Protein AF-A0AA42C8T0-F1 (afdb_monomer_lite)

InterPro domains:
  IPR036881 Glycoside hydrolase family 3 C-terminal domain superfamily [G3DSA:3.40.50.1700] (2-50)
  IPR036881 Glycoside hydrolase family 3 C-terminal domain superfamily [SSF52279] (2-52)
  IPR037524 PA14/GLEYA domain [PS51820] (70-134)

Foldseek 3Di:
DPDAADEQEAQQQADQPVVQDPPGDDDPDGQGNVNVVVVPDPPVRYHYDHCDHPPGNHDDDDLQQQKADPRHGGKWKWKDQAAPPDDDTPDIDGDNDDPDDDLPPVDAPDPPHHSDRMDMDIDIDGHDPDDDDD

Secondary structure (DSSP, 8-state):
--PPPEEEESTTTT-SGGGG-SS----S----HHHHHHTTS-GGGEEEE--S-SSSSS-PPPGGGGEEETTEESEEEEEESSTT--SS-SEEEEE-S-----STTS--SSTT--SSS-EEEEE-EE--SS----

Organism: NCBI:txid2986998

Sequence (134 aa):
KKLNKIAVIGPNANDEVMLWGNYNGTPIETISILEGIKTKLPEKKIFYDKGCDLVEDKVTESYFSQLTFEGKPGFKATYWNNPDREGQPVVSQQISSAIKKTTAGQHEFASGVKLEGFSALFETEFVPEKTEEL

pLDDT: mean 90.86, std 7.27, range [57.59, 98.5]

Structure (mmCIF, N/CA/C/O backbone):
data_AF-A0AA42C8T0-F1
#
_entry.id   AF-A0AA42C8T0-F1
#
loop_
_atom_site.group_PDB
_atom_site.id
_atom_site.type_symbol
_atom_site.label_atom_id
_atom_site.label_alt_id
_atom_site.label_comp_id
_atom_site.label_asym_id
_atom_site.label_entity_id
_atom_site.label_seq_id
_atom_site.pdbx_PDB_ins_code
_atom_site.Cartn_x
_atom_site.Cartn_y
_atom_site.Cartn_z
_atom_site.occupancy
_atom_site.B_iso_or_equiv
_atom_site.auth_seq_id
_atom_site.auth_comp_id
_atom_site.auth_asym_id
_atom_site.auth_atom_id
_atom_site.pdbx_PDB_model_num
ATOM 1 N N . LYS A 1 1 ? -15.589 9.903 38.371 1.00 57.59 1 LYS A N 1
ATOM 2 C CA . LYS A 1 1 ? -16.644 9.722 37.335 1.00 57.59 1 LYS A CA 1
ATOM 3 C C . LYS A 1 1 ? -16.486 8.340 36.703 1.00 57.59 1 LYS A C 1
ATOM 5 O O . LYS A 1 1 ? -15.372 7.996 36.330 1.00 57.59 1 LYS A O 1
ATOM 10 N N . LYS A 1 2 ? -17.554 7.535 36.608 1.00 65.00 2 LYS A N 1
ATOM 11 C CA . LYS A 1 2 ? -17.527 6.244 35.899 1.00 65.00 2 LYS A CA 1
ATOM 12 C C . LYS A 1 2 ? -17.451 6.556 34.402 1.00 65.00 2 LYS A C 1
ATOM 14 O O . LYS A 1 2 ? -18.350 7.198 33.877 1.00 65.00 2 LYS A O 1
ATOM 19 N N . LEU A 1 3 ? -16.342 6.213 33.751 1.00 66.75 3 LEU A N 1
ATOM 20 C CA . LEU A 1 3 ? -16.195 6.480 32.320 1.00 66.75 3 LEU A CA 1
ATOM 21 C C . LEU A 1 3 ? -17.123 5.548 31.532 1.00 66.75 3 LEU A C 1
ATOM 23 O O . LEU A 1 3 ? -16.985 4.326 31.664 1.00 66.75 3 LEU A O 1
ATOM 27 N N . ASN A 1 4 ? -18.039 6.103 30.745 1.00 82.88 4 ASN A N 1
ATOM 28 C CA . ASN A 1 4 ? -18.878 5.327 29.834 1.00 82.88 4 ASN A CA 1
ATOM 29 C C . ASN A 1 4 ? -18.031 4.812 28.659 1.00 82.88 4 ASN A C 1
ATOM 31 O O . ASN A 1 4 ? -16.962 5.359 28.382 1.00 82.88 4 ASN A O 1
ATOM 35 N N . LYS A 1 5 ? -18.471 3.723 28.018 1.00 93.12 5 LYS A N 1
ATOM 36 C CA . LYS A 1 5 ? -17.868 3.286 26.753 1.00 93.12 5 LYS A CA 1
ATOM 37 C C . LYS A 1 5 ? -18.139 4.347 25.685 1.00 93.12 5 LYS A C 1
ATOM 39 O O . LYS A 1 5 ? -19.194 4.980 25.726 1.00 93.12 5 LYS A O 1
ATOM 44 N N . ILE A 1 6 ? -17.204 4.522 24.761 1.00 95.06 6 ILE A N 1
ATOM 45 C CA . ILE A 1 6 ? -17.347 5.423 23.617 1.00 95.06 6 ILE A CA 1
ATOM 46 C C . ILE A 1 6 ? -17.248 4.631 22.317 1.00 95.06 6 ILE A C 1
ATOM 48 O O . ILE A 1 6 ? -16.562 3.610 22.264 1.00 95.06 6 ILE A O 1
ATOM 52 N N . ALA A 1 7 ? -17.928 5.120 21.288 1.00 96.19 7 ALA A N 1
ATOM 53 C CA . ALA A 1 7 ? -17.753 4.667 19.919 1.00 96.19 7 ALA A CA 1
ATOM 54 C C . ALA A 1 7 ? -16.959 5.728 19.149 1.00 96.19 7 ALA A C 1
ATOM 56 O O . ALA A 1 7 ? -17.244 6.920 19.270 1.00 96.19 7 ALA A O 1
ATOM 57 N N . VAL A 1 8 ? -15.967 5.291 18.383 1.00 97.00 8 VAL A N 1
ATOM 58 C CA . VAL A 1 8 ? -15.186 6.111 17.458 1.00 97.00 8 VAL A CA 1
ATOM 59 C C . VAL A 1 8 ? -15.517 5.594 16.064 1.00 97.00 8 VAL A C 1
ATOM 61 O O . VAL A 1 8 ? -15.179 4.459 15.749 1.00 97.00 8 VAL A O 1
ATOM 64 N N . ILE A 1 9 ? -16.245 6.381 15.270 1.00 95.38 9 ILE A N 1
ATOM 65 C CA . ILE A 1 9 ? -16.799 5.926 13.989 1.00 95.38 9 ILE A CA 1
ATOM 66 C C . ILE A 1 9 ? -16.391 6.880 12.869 1.00 95.38 9 ILE A C 1
ATOM 68 O O . ILE A 1 9 ? -16.490 8.097 13.037 1.00 95.38 9 ILE A O 1
ATOM 72 N N . GLY A 1 10 ? -15.979 6.324 11.730 1.00 93.25 10 GLY A N 1
ATOM 73 C CA . GLY A 1 10 ? -15.826 7.049 10.467 1.00 93.25 10 GLY A CA 1
ATOM 74 C C . GLY A 1 10 ? -14.509 6.768 9.731 1.00 93.25 10 GLY A C 1
ATOM 75 O O . GLY A 1 10 ? -13.523 6.376 10.361 1.00 93.25 10 GLY A O 1
ATOM 76 N N . PRO A 1 11 ? -14.451 7.041 8.412 1.00 92.56 11 PRO A N 1
ATOM 77 C CA . PRO A 1 11 ? -13.305 6.718 7.553 1.00 92.56 11 PRO A CA 1
ATOM 78 C C . PRO A 1 11 ? -11.985 7.337 8.020 1.00 92.56 11 PRO A C 1
ATOM 80 O O . PRO A 1 11 ? -10.934 6.721 7.888 1.00 92.56 11 PRO A O 1
ATOM 83 N N . ASN A 1 12 ? -12.050 8.525 8.625 1.00 94.38 12 ASN A N 1
ATOM 84 C CA . ASN A 1 12 ? -10.883 9.280 9.085 1.00 94.38 12 ASN A CA 1
ATOM 85 C C . ASN A 1 12 ? -10.422 8.925 10.505 1.00 94.38 12 ASN A C 1
ATOM 87 O O . ASN A 1 12 ? -9.390 9.418 10.959 1.00 94.38 12 ASN A O 1
ATOM 91 N N . ALA A 1 13 ? -11.189 8.125 11.250 1.00 95.69 13 ALA A N 1
ATOM 92 C CA . ALA A 1 13 ? -10.890 7.874 12.656 1.00 95.69 13 ALA A CA 1
ATOM 93 C C . ALA A 1 13 ? -9.576 7.101 12.847 1.00 95.69 13 ALA A C 1
ATOM 95 O O . ALA A 1 13 ? -8.892 7.319 13.845 1.00 95.69 13 ALA A O 1
ATOM 96 N N . ASN A 1 14 ? -9.196 6.252 11.890 1.00 94.31 14 ASN A N 1
ATOM 97 C CA . ASN A 1 14 ? -7.919 5.542 11.891 1.00 94.31 14 ASN A CA 1
ATOM 98 C C . ASN A 1 14 ? -7.137 5.738 10.578 1.00 94.31 14 ASN A C 1
ATOM 100 O O . ASN A 1 14 ? -6.520 4.801 10.079 1.00 94.31 14 ASN A O 1
ATOM 104 N N . ASP A 1 15 ? -7.201 6.943 10.001 1.00 91.38 15 ASP A N 1
ATOM 105 C CA . ASP A 1 15 ? -6.461 7.309 8.789 1.00 91.38 15 ASP A CA 1
ATOM 106 C C . ASP A 1 15 ? -5.265 8.204 9.142 1.00 91.38 15 ASP A C 1
ATOM 108 O O . ASP A 1 15 ? -5.423 9.364 9.525 1.00 91.38 15 ASP A O 1
ATOM 112 N N . GLU A 1 16 ? -4.058 7.653 9.033 1.00 90.12 16 GLU A N 1
ATOM 113 C CA . GLU A 1 16 ? -2.811 8.397 9.228 1.00 90.12 16 GLU A CA 1
ATOM 114 C C . GLU A 1 16 ? -2.511 9.348 8.067 1.00 90.12 16 GLU A C 1
ATOM 116 O O . GLU A 1 16 ? -2.041 10.461 8.290 1.00 90.12 16 GLU A O 1
ATOM 121 N N . VAL A 1 17 ? -2.815 8.940 6.832 1.00 87.12 17 VAL A N 1
ATOM 122 C CA . VAL A 1 17 ? -2.486 9.707 5.622 1.00 87.12 17 VAL A CA 1
ATOM 123 C C . VAL A 1 17 ? -3.283 11.005 5.581 1.00 87.12 17 VAL A C 1
ATOM 125 O O . VAL A 1 17 ? -2.749 12.039 5.179 1.00 87.12 17 VAL A O 1
ATOM 128 N N . MET A 1 18 ? -4.528 10.981 6.065 1.00 89.31 18 MET A N 1
ATOM 129 C CA . MET A 1 18 ? -5.359 12.179 6.220 1.00 89.31 18 MET A CA 1
ATOM 130 C C . MET A 1 18 ? -4.644 13.289 7.015 1.00 89.31 18 MET A C 1
ATOM 132 O O . MET A 1 18 ? -4.823 14.470 6.718 1.00 89.31 18 MET A O 1
ATOM 136 N N . LEU A 1 19 ? -3.783 12.930 7.974 1.00 88.19 19 LEU A N 1
ATOM 137 C CA . LEU A 1 19 ? -3.081 13.884 8.839 1.00 88.19 19 LEU A CA 1
ATOM 138 C C . LEU A 1 19 ? -1.878 14.559 8.172 1.00 88.19 19 LEU A C 1
ATOM 140 O O . LEU A 1 19 ? -1.373 15.551 8.697 1.00 88.19 19 LEU A O 1
ATOM 144 N N . TRP A 1 20 ? -1.385 14.032 7.052 1.00 90.31 20 TRP A N 1
ATOM 145 C CA . TRP A 1 20 ? -0.124 14.488 6.464 1.00 90.31 20 TRP A CA 1
ATOM 146 C C . TRP A 1 20 ? -0.287 15.732 5.585 1.00 90.31 20 TRP A C 1
ATOM 148 O O . TRP A 1 20 ? 0.684 16.452 5.359 1.00 90.31 20 TRP A O 1
ATOM 158 N N . GLY A 1 21 ? -1.512 16.030 5.143 1.00 81.44 21 GLY A N 1
ATOM 159 C CA . GLY A 1 21 ? -1.779 17.122 4.210 1.00 81.44 21 GLY A CA 1
ATOM 160 C C . GLY A 1 21 ? -1.196 16.861 2.815 1.00 81.44 21 GLY A C 1
ATOM 161 O O . GLY A 1 21 ? -0.773 15.754 2.496 1.00 81.44 21 GLY A O 1
ATOM 162 N N . ASN A 1 22 ? -1.201 17.881 1.954 1.00 79.50 22 ASN A N 1
ATOM 163 C CA . ASN A 1 22 ? -0.613 17.777 0.614 1.00 79.50 22 ASN A CA 1
ATOM 164 C C . ASN A 1 22 ? 0.895 18.100 0.641 1.00 79.50 22 ASN A C 1
ATOM 166 O O . ASN A 1 22 ? 1.330 18.918 1.449 1.00 79.50 22 ASN A O 1
ATOM 170 N N . TYR A 1 23 ? 1.670 17.514 -0.280 1.00 72.94 23 TYR A N 1
ATOM 171 C CA . TYR A 1 23 ? 3.132 17.664 -0.393 1.00 72.94 23 TYR A CA 1
ATOM 172 C C . TYR A 1 23 ? 3.898 17.342 0.901 1.00 72.94 23 TYR A C 1
ATOM 174 O O . TYR A 1 23 ? 4.775 18.090 1.334 1.00 72.94 23 TYR A O 1
ATOM 182 N N . ASN A 1 24 ? 3.574 16.213 1.526 1.00 81.12 24 ASN A N 1
ATOM 183 C CA . ASN A 1 24 ? 4.215 15.770 2.757 1.00 81.12 24 ASN A CA 1
ATOM 184 C C . ASN A 1 24 ? 5.452 14.890 2.504 1.00 81.12 24 ASN A C 1
ATOM 186 O O . ASN A 1 24 ? 5.507 14.107 1.556 1.00 81.12 24 ASN A O 1
ATOM 190 N N . GLY A 1 25 ? 6.439 14.984 3.400 1.00 78.44 25 GLY A N 1
ATOM 191 C CA . GLY A 1 25 ? 7.495 13.974 3.519 1.00 78.44 25 GLY A CA 1
ATOM 192 C C . GLY A 1 25 ? 6.984 12.698 4.201 1.00 78.44 25 GLY A C 1
ATOM 193 O O . GLY A 1 25 ? 5.805 12.594 4.533 1.00 78.44 25 GLY A O 1
ATOM 194 N N . THR A 1 26 ? 7.870 11.730 4.451 1.00 83.00 26 THR A N 1
ATOM 195 C CA . THR A 1 26 ? 7.543 10.552 5.279 1.00 83.00 26 THR A CA 1
ATOM 196 C C . THR A 1 26 ? 7.737 10.906 6.757 1.00 83.00 26 THR A C 1
ATOM 198 O 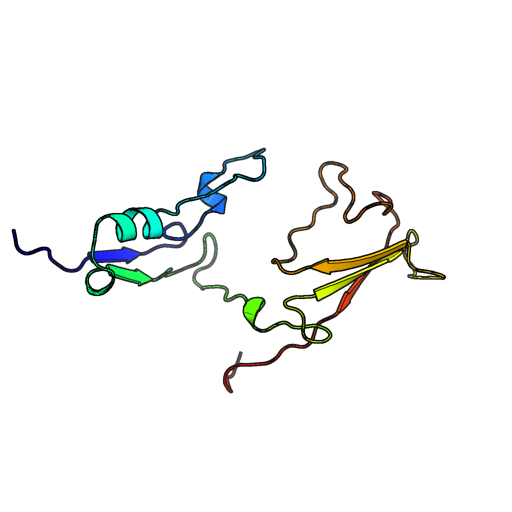O . THR A 1 26 ? 8.877 11.176 7.147 1.00 83.00 26 THR A O 1
ATOM 201 N N . PRO A 1 27 ? 6.676 10.955 7.585 1.00 85.81 27 PRO A N 1
ATOM 202 C CA . PRO A 1 27 ? 6.822 11.233 9.012 1.00 85.81 27 PRO A CA 1
ATOM 203 C C . PRO A 1 27 ? 7.579 10.107 9.723 1.00 85.81 27 PRO A C 1
ATOM 205 O O . PRO A 1 27 ? 7.506 8.952 9.312 1.00 85.81 27 PRO A O 1
ATOM 208 N N . ILE A 1 28 ? 8.273 10.437 10.817 1.00 90.25 28 ILE A N 1
ATOM 209 C CA . ILE A 1 28 ? 8.917 9.429 11.682 1.00 90.25 28 ILE A CA 1
ATOM 210 C C . ILE A 1 28 ? 7.855 8.591 12.410 1.00 90.25 28 ILE A C 1
ATOM 212 O O . ILE A 1 28 ? 8.028 7.391 12.590 1.00 90.25 28 ILE A O 1
ATOM 216 N N . GLU A 1 29 ? 6.756 9.227 12.811 1.00 91.44 29 GLU A N 1
ATOM 217 C CA . GLU A 1 29 ? 5.622 8.603 13.484 1.00 91.44 29 GLU A CA 1
ATOM 218 C C . GLU A 1 29 ? 4.357 9.404 13.161 1.00 91.44 29 GLU A C 1
ATOM 220 O O . GLU A 1 29 ? 4.410 10.631 13.029 1.00 91.44 29 GLU A O 1
ATOM 225 N N . THR A 1 30 ? 3.221 8.718 13.029 1.00 93.62 30 THR A N 1
ATOM 226 C CA . THR A 1 30 ? 1.900 9.343 12.908 1.00 93.62 30 THR A CA 1
ATOM 227 C C . THR A 1 30 ? 0.952 8.702 13.906 1.00 93.62 30 THR A C 1
ATOM 229 O O . THR A 1 30 ? 0.867 7.485 13.985 1.00 93.62 30 THR A O 1
ATOM 232 N N . ILE A 1 31 ? 0.227 9.524 14.664 1.00 94.88 31 ILE A N 1
ATOM 233 C CA . ILE A 1 31 ? -0.775 9.060 15.626 1.00 94.88 31 ILE A CA 1
ATOM 234 C C . ILE A 1 31 ? -2.152 9.406 15.063 1.00 94.88 31 ILE A C 1
ATOM 236 O O . ILE A 1 31 ? -2.513 10.583 14.998 1.00 94.88 31 ILE A O 1
ATOM 240 N N . SER A 1 32 ? -2.918 8.390 14.660 1.00 96.19 32 SER A N 1
ATOM 241 C CA . SER A 1 32 ? -4.299 8.569 14.200 1.00 96.19 32 SER A CA 1
ATOM 242 C C . SER A 1 32 ? -5.213 9.083 15.325 1.00 96.19 32 SER A C 1
ATOM 244 O O . SER A 1 32 ? -4.862 9.051 16.509 1.00 96.19 32 SER A O 1
ATOM 246 N N . ILE A 1 33 ? -6.424 9.539 14.982 1.00 96.38 33 ILE A N 1
ATOM 247 C CA . ILE A 1 33 ? -7.411 9.981 15.983 1.00 96.38 33 ILE A CA 1
ATOM 248 C C . ILE A 1 33 ? -7.720 8.842 16.972 1.00 96.38 33 ILE A C 1
ATOM 250 O O . ILE A 1 33 ? -7.728 9.058 18.187 1.00 96.38 33 ILE A O 1
ATOM 254 N N . LEU A 1 34 ? -7.940 7.625 1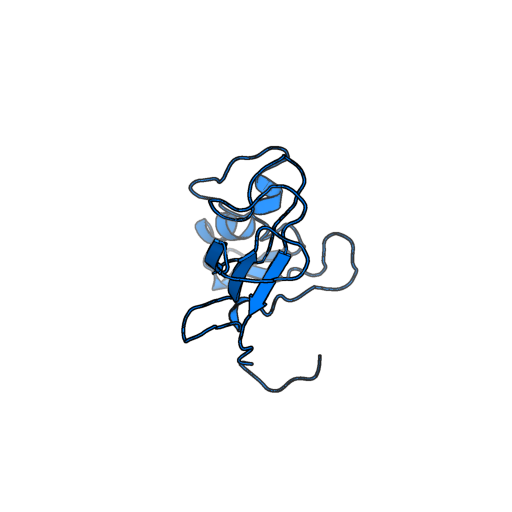6.466 1.00 97.12 34 LEU A N 1
ATOM 255 C CA . LEU A 1 34 ? -8.199 6.429 17.263 1.00 97.12 34 LEU A CA 1
ATOM 256 C C . LEU A 1 34 ? -7.016 6.092 18.174 1.00 97.12 34 LEU A C 1
ATOM 258 O O . LEU A 1 34 ? -7.228 5.865 19.367 1.00 97.12 34 LEU A O 1
ATOM 262 N N . GLU A 1 35 ? -5.788 6.092 17.649 1.00 96.62 35 GLU A N 1
ATOM 263 C CA . GLU A 1 35 ? -4.592 5.807 18.450 1.00 96.62 35 GLU A CA 1
ATOM 264 C C . GLU A 1 35 ? -4.396 6.855 19.550 1.00 96.62 35 GLU A C 1
ATOM 266 O O . GLU A 1 35 ? -4.205 6.512 20.719 1.00 96.62 35 GLU A O 1
ATOM 271 N N . GLY A 1 36 ? -4.593 8.137 19.230 1.00 96.38 36 GLY A N 1
ATOM 272 C CA . GLY A 1 36 ? -4.587 9.220 20.211 1.00 96.38 36 GLY A CA 1
ATOM 273 C C . GLY A 1 36 ? -5.589 8.989 21.350 1.00 96.38 36 GLY A C 1
ATOM 274 O O . GLY A 1 36 ? -5.246 9.157 22.524 1.00 96.38 36 GLY A O 1
ATOM 275 N N . ILE A 1 37 ? -6.807 8.536 21.034 1.00 96.25 37 ILE A N 1
ATOM 276 C CA . ILE A 1 37 ? -7.841 8.191 22.026 1.00 96.25 37 ILE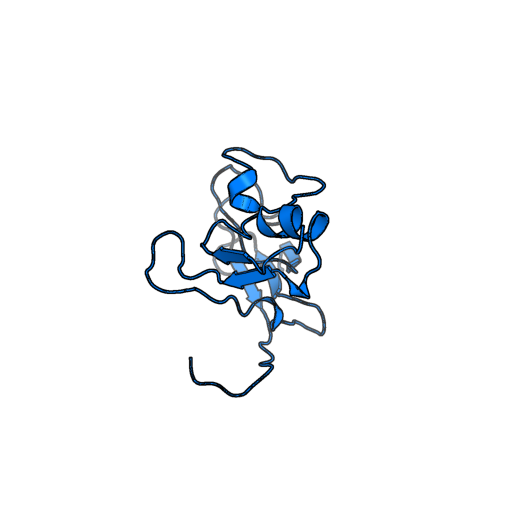 A CA 1
ATOM 277 C C . ILE A 1 37 ? -7.429 6.975 22.870 1.00 96.25 37 ILE A C 1
ATOM 279 O O . ILE A 1 37 ? -7.598 7.002 24.096 1.00 96.25 37 ILE A O 1
ATOM 283 N N . LYS A 1 38 ? -6.853 5.934 22.254 1.00 95.69 38 LYS A N 1
ATOM 284 C CA . LYS A 1 38 ? -6.343 4.743 22.957 1.00 95.69 38 LYS A CA 1
ATOM 285 C C . LYS A 1 38 ? -5.254 5.090 23.975 1.00 95.69 38 LYS A C 1
ATOM 287 O O . LYS A 1 38 ? -5.198 4.460 25.027 1.00 95.69 38 LYS A O 1
ATOM 292 N N . THR A 1 39 ? -4.471 6.155 23.761 1.00 95.88 39 THR A N 1
ATOM 293 C CA . THR A 1 39 ? -3.501 6.621 24.777 1.00 95.88 39 THR A CA 1
ATOM 294 C C . THR A 1 39 ? -4.149 7.152 26.062 1.00 95.88 39 THR A C 1
ATOM 296 O O . THR A 1 39 ? -3.486 7.265 27.095 1.00 95.88 39 THR A O 1
ATOM 299 N N . LYS A 1 40 ? -5.435 7.525 26.022 1.00 94.44 40 LYS A N 1
ATOM 300 C CA . LYS A 1 40 ? -6.148 8.140 27.154 1.00 94.44 40 LYS A CA 1
ATOM 301 C C . LYS A 1 40 ? -7.126 7.193 27.829 1.00 94.44 40 LYS A C 1
ATOM 303 O O . LYS A 1 40 ? -7.413 7.378 29.013 1.00 94.44 40 LYS A O 1
ATOM 308 N N . LEU A 1 41 ? -7.657 6.211 27.100 1.00 93.25 41 LEU A N 1
ATOM 309 C CA . LEU A 1 41 ? -8.718 5.329 27.576 1.00 93.25 41 LEU A CA 1
ATOM 310 C C . LEU A 1 41 ? -8.322 3.853 27.454 1.00 93.25 41 LEU A C 1
ATOM 312 O O . LEU A 1 41 ? -7.714 3.466 26.464 1.00 93.25 41 LEU A O 1
ATOM 316 N N . PRO A 1 42 ? -8.738 2.989 28.400 1.00 93.12 42 PRO A N 1
ATOM 317 C CA . PRO A 1 42 ? -8.565 1.550 28.243 1.00 93.12 42 PRO A CA 1
ATOM 318 C C . PRO A 1 42 ? -9.279 1.045 26.986 1.00 93.12 42 PRO A C 1
ATOM 320 O O . PRO A 1 42 ? -10.462 1.338 26.809 1.00 93.12 42 PRO A O 1
ATOM 323 N N . GLU A 1 43 ? -8.607 0.209 26.194 1.00 93.00 43 GLU A N 1
ATOM 324 C CA . GLU A 1 43 ? -9.116 -0.333 24.924 1.00 93.00 43 GLU A CA 1
ATOM 325 C C . GLU A 1 43 ? -10.512 -0.960 25.052 1.00 93.00 43 GLU A C 1
ATOM 327 O O . GLU A 1 43 ? -11.406 -0.666 24.269 1.00 93.00 43 GLU A O 1
ATOM 332 N N . LYS A 1 44 ? -10.782 -1.684 26.148 1.00 93.38 44 LYS A N 1
ATOM 333 C CA . LYS A 1 44 ? -12.107 -2.264 26.463 1.00 93.38 44 LYS A CA 1
ATOM 334 C C . LYS A 1 44 ? -13.271 -1.260 26.572 1.00 93.38 44 LYS A C 1
ATOM 336 O O . LYS A 1 44 ? -14.424 -1.665 26.763 1.00 93.38 44 LYS A O 1
ATOM 341 N N . LYS A 1 45 ? -12.985 0.045 26.581 1.00 94.50 45 LYS A N 1
ATOM 342 C CA . LYS A 1 45 ? -13.976 1.130 26.602 1.00 94.50 45 LYS A CA 1
ATOM 343 C C . LYS A 1 45 ? -14.148 1.828 25.259 1.00 94.50 45 LYS A C 1
ATOM 345 O O . LYS A 1 45 ? -14.985 2.725 25.183 1.00 94.50 45 LYS A O 1
ATOM 350 N N . ILE A 1 46 ? -13.395 1.423 24.247 1.00 96.50 46 ILE A N 1
ATOM 351 C CA . ILE A 1 46 ? -13.439 1.982 22.907 1.00 96.50 46 ILE A CA 1
ATOM 352 C C . ILE A 1 46 ? -14.057 0.922 22.000 1.00 96.50 46 ILE A C 1
ATOM 354 O O . ILE A 1 46 ? -13.599 -0.215 21.950 1.00 96.50 46 ILE A O 1
ATOM 358 N N . PHE A 1 47 ? -15.125 1.293 21.312 1.00 96.25 47 PHE A N 1
ATOM 359 C CA . PHE A 1 47 ? -15.605 0.584 20.136 1.00 96.25 47 PHE A CA 1
ATOM 360 C C . PHE A 1 47 ? -15.179 1.393 18.912 1.00 96.25 47 PHE A C 1
ATOM 362 O O . PHE A 1 47 ? -15.323 2.616 18.923 1.00 96.25 47 PHE A O 1
ATOM 369 N N . TYR A 1 48 ? -14.642 0.734 17.893 1.00 96.25 48 TYR A N 1
ATOM 370 C CA . TYR A 1 48 ? -14.248 1.372 16.644 1.00 96.25 48 TYR A CA 1
ATOM 371 C C . TYR A 1 48 ? -14.936 0.683 15.474 1.00 96.25 48 TYR A C 1
ATOM 373 O O . TYR A 1 48 ? -14.993 -0.544 15.437 1.00 96.25 48 TYR A O 1
ATOM 381 N N . ASP A 1 49 ? -15.419 1.487 14.533 1.00 94.00 49 ASP A N 1
ATOM 382 C CA . ASP A 1 49 ? -15.925 1.027 13.245 1.00 94.00 49 ASP A CA 1
ATOM 383 C C . ASP A 1 49 ? -15.613 2.085 12.178 1.00 94.00 49 ASP A C 1
ATOM 385 O O . ASP A 1 49 ? -15.803 3.282 12.403 1.00 94.00 49 ASP A O 1
ATOM 389 N N . LYS A 1 50 ? -15.123 1.669 11.009 1.00 92.00 50 LYS A N 1
ATOM 390 C CA . LYS A 1 50 ? -14.862 2.597 9.904 1.00 92.00 50 LYS A CA 1
ATOM 391 C C . LYS A 1 50 ? -16.172 3.115 9.293 1.00 92.00 50 LYS A C 1
ATOM 393 O O . LYS A 1 50 ? -16.241 4.280 8.906 1.00 92.00 50 LYS A O 1
ATOM 398 N N . GLY A 1 51 ? -17.214 2.283 9.252 1.00 91.06 51 GLY A N 1
ATOM 399 C CA . GLY A 1 51 ? -18.533 2.599 8.699 1.00 91.06 51 GLY A CA 1
ATOM 400 C C . GLY A 1 51 ? -18.583 2.652 7.168 1.00 91.06 51 GLY A C 1
ATOM 401 O O . GLY A 1 51 ? -19.348 1.910 6.564 1.00 91.06 51 GLY A O 1
ATOM 402 N N . CYS A 1 52 ? -17.783 3.513 6.537 1.00 89.00 52 CYS A N 1
ATOM 403 C CA . CYS A 1 52 ? -17.734 3.693 5.082 1.00 89.00 52 CYS A CA 1
ATOM 404 C C . CYS A 1 52 ? -16.328 4.099 4.613 1.00 89.00 52 CYS A C 1
ATOM 406 O O . CYS A 1 52 ? -15.467 4.446 5.426 1.00 89.00 52 CYS A O 1
ATOM 408 N N . ASP A 1 53 ? -16.088 4.077 3.304 1.00 89.00 53 ASP A N 1
ATOM 409 C CA . ASP A 1 53 ? -14.953 4.771 2.697 1.00 89.00 53 ASP A CA 1
ATOM 410 C C . ASP A 1 53 ? -15.233 6.275 2.535 1.00 89.00 53 ASP A C 1
ATOM 412 O O . ASP A 1 53 ? -16.308 6.780 2.853 1.00 89.00 53 ASP A O 1
ATOM 416 N N . LEU A 1 54 ? -14.228 7.028 2.081 1.00 87.06 54 LEU A N 1
ATOM 417 C CA . LEU A 1 54 ? -14.330 8.483 1.913 1.00 87.06 54 LEU A CA 1
ATOM 418 C C . LEU A 1 54 ? -15.359 8.905 0.857 1.00 87.06 54 LEU A C 1
ATOM 420 O O . LEU A 1 54 ? -15.945 9.979 0.977 1.00 87.06 54 LEU A O 1
ATOM 424 N N . VAL A 1 55 ? -15.530 8.092 -0.187 1.00 86.56 55 VAL A N 1
ATOM 425 C CA . VAL A 1 55 ? -16.372 8.413 -1.352 1.00 86.56 55 VAL A CA 1
ATOM 426 C C . VAL A 1 55 ? -17.372 7.313 -1.706 1.00 86.56 55 VAL A C 1
ATOM 428 O O . VAL A 1 55 ? -18.272 7.567 -2.497 1.00 86.56 55 VAL A O 1
ATOM 431 N N . GLU A 1 56 ? -17.247 6.131 -1.102 1.00 81.94 56 GLU A N 1
ATOM 432 C CA . GLU A 1 56 ? -18.129 4.987 -1.337 1.00 81.94 56 GLU A CA 1
ATOM 433 C C . GLU A 1 56 ? -18.954 4.688 -0.082 1.00 81.94 56 GLU A C 1
ATOM 435 O O . GLU A 1 56 ? -18.488 4.861 1.047 1.00 81.94 56 GLU A O 1
ATOM 440 N N . ASP A 1 57 ? -20.168 4.174 -0.272 1.00 78.56 57 ASP A N 1
ATOM 441 C CA . ASP A 1 57 ? -21.038 3.686 0.808 1.00 78.56 57 ASP A CA 1
ATOM 442 C C . ASP A 1 57 ? -20.654 2.278 1.306 1.00 78.56 57 ASP A C 1
ATOM 444 O O . ASP A 1 57 ? -21.341 1.691 2.142 1.00 78.56 57 ASP A O 1
ATOM 448 N N . LYS A 1 58 ? -19.527 1.753 0.815 1.00 78.12 58 LYS A N 1
ATOM 449 C CA . LYS A 1 58 ? -18.925 0.472 1.191 1.00 78.12 58 LYS A CA 1
ATOM 450 C C . LYS A 1 58 ? -17.556 0.689 1.821 1.00 78.12 58 LYS A C 1
ATOM 452 O O . LYS A 1 58 ? -16.972 1.765 1.724 1.00 78.12 58 LYS A O 1
ATOM 457 N N . VAL A 1 59 ? -17.048 -0.351 2.473 1.00 80.94 59 VAL A N 1
ATOM 458 C CA . VAL A 1 59 ? -15.691 -0.383 3.019 1.00 80.94 59 VAL A CA 1
ATOM 459 C C . VAL A 1 59 ? -14.834 -1.280 2.136 1.00 80.94 59 VAL A C 1
ATOM 461 O O . VAL A 1 59 ? -15.120 -2.465 1.989 1.00 80.94 59 VAL A O 1
ATOM 464 N N . THR A 1 60 ? -13.772 -0.719 1.567 1.00 83.44 60 THR A N 1
ATOM 465 C CA . THR A 1 60 ? -12.733 -1.480 0.875 1.00 83.44 60 THR A CA 1
ATOM 466 C C . THR A 1 60 ? -11.814 -2.116 1.908 1.00 83.44 60 THR A C 1
ATOM 468 O O . THR A 1 60 ? -11.144 -1.416 2.676 1.00 83.44 60 THR A O 1
ATOM 471 N N . GLU A 1 61 ? -11.746 -3.443 1.903 1.00 83.56 61 GLU A N 1
ATOM 472 C CA . GLU A 1 61 ? -10.778 -4.196 2.694 1.00 83.56 61 GLU A CA 1
ATOM 473 C C . GLU A 1 61 ? -9.562 -4.556 1.842 1.00 83.56 61 GLU A C 1
ATOM 475 O O . GLU A 1 61 ? -9.669 -5.044 0.718 1.00 83.56 61 GLU A O 1
ATOM 480 N N . SER A 1 62 ? -8.374 -4.280 2.375 1.00 86.81 62 SER A N 1
ATOM 481 C CA . SER A 1 62 ? -7.125 -4.645 1.719 1.00 86.81 62 SER A CA 1
ATOM 482 C C . SER A 1 62 ? -6.660 -5.998 2.227 1.00 86.81 62 SER A C 1
ATOM 484 O O . SER A 1 62 ? -6.318 -6.136 3.400 1.00 86.81 62 SER A O 1
ATOM 486 N N . TYR A 1 63 ? -6.530 -6.964 1.323 1.00 90.31 63 TYR A N 1
ATOM 487 C CA . TYR A 1 63 ? -5.912 -8.254 1.623 1.00 90.31 63 TYR A CA 1
ATOM 488 C C . TYR A 1 63 ? -4.384 -8.233 1.586 1.00 90.31 63 TYR A C 1
ATOM 490 O O . TYR A 1 63 ? -3.754 -9.283 1.621 1.00 90.31 63 TYR A O 1
ATOM 498 N N . PHE A 1 64 ? -3.758 -7.052 1.551 1.00 92.19 64 PHE A N 1
ATOM 499 C CA . PHE A 1 64 ? -2.304 -6.933 1.456 1.00 92.19 64 PHE A CA 1
ATOM 500 C C . PHE A 1 64 ? -1.554 -7.689 2.566 1.00 92.19 64 PHE A C 1
ATOM 502 O O . PHE A 1 64 ? -0.492 -8.248 2.315 1.00 92.19 64 PHE A O 1
ATOM 509 N N . SER A 1 65 ? -2.098 -7.738 3.786 1.00 90.75 65 SER A N 1
ATOM 510 C CA . SER A 1 65 ? -1.488 -8.474 4.904 1.00 90.75 65 SER A CA 1
ATOM 511 C C . SER A 1 65 ? -1.431 -9.990 4.688 1.00 90.75 65 SER A C 1
ATOM 513 O O . SER A 1 65 ? -0.643 -10.660 5.345 1.00 90.75 65 SER A O 1
ATOM 515 N N . GLN A 1 66 ? -2.240 -10.514 3.766 1.00 93.06 66 GLN A N 1
ATOM 516 C CA . GLN A 1 66 ? -2.329 -11.930 3.404 1.00 93.06 66 GLN A CA 1
ATOM 517 C C . GLN A 1 66 ? -1.468 -12.266 2.175 1.00 93.06 66 GLN A C 1
ATOM 519 O O . GLN A 1 66 ? -1.538 -13.372 1.643 1.00 93.06 66 GLN A O 1
ATOM 524 N N . LEU A 1 67 ? -0.680 -11.301 1.694 1.00 94.75 67 LEU A N 1
ATOM 525 C CA . LEU A 1 67 ? 0.192 -11.451 0.538 1.00 94.75 67 LEU A CA 1
ATOM 526 C C . LEU A 1 67 ? 1.610 -11.784 0.988 1.00 94.75 67 LEU A C 1
ATOM 528 O O . LEU A 1 67 ? 2.196 -11.085 1.821 1.00 94.75 67 LEU A O 1
ATOM 532 N N . THR A 1 68 ? 2.186 -12.827 0.405 1.00 94.69 68 THR A N 1
ATOM 533 C CA . THR A 1 68 ? 3.572 -13.231 0.630 1.00 94.69 68 THR A CA 1
ATOM 534 C C . THR A 1 68 ? 4.235 -13.603 -0.687 1.00 94.69 68 THR A C 1
ATOM 536 O O . THR A 1 68 ? 3.600 -14.071 -1.615 1.00 94.69 68 THR A O 1
ATOM 539 N N . PHE A 1 69 ? 5.543 -13.418 -0.798 1.00 95.00 69 PHE A N 1
ATOM 540 C CA . PHE A 1 69 ? 6.316 -13.947 -1.917 1.00 95.00 69 PHE A CA 1
ATOM 541 C C . PHE A 1 69 ? 7.597 -14.562 -1.370 1.00 95.00 69 PHE A C 1
ATOM 543 O O . PHE A 1 69 ? 8.323 -13.900 -0.626 1.00 95.00 69 PHE A O 1
ATOM 550 N N . GLU A 1 70 ? 7.850 -15.838 -1.675 1.00 93.62 70 GLU A N 1
ATOM 551 C CA . GLU A 1 70 ? 9.009 -16.589 -1.158 1.00 93.62 70 GLU A CA 1
ATOM 552 C C . GLU A 1 70 ? 9.174 -16.461 0.377 1.00 93.62 70 GLU A C 1
ATOM 554 O O . GLU A 1 70 ? 10.275 -16.295 0.907 1.00 93.62 70 GLU A O 1
ATOM 559 N N . GLY A 1 71 ? 8.056 -16.482 1.114 1.00 91.69 71 GLY A N 1
ATOM 560 C CA . GLY A 1 71 ? 8.034 -16.375 2.579 1.00 91.69 71 GLY A CA 1
ATOM 561 C C . GLY A 1 71 ? 8.235 -14.964 3.151 1.00 91.69 71 GLY A C 1
ATOM 562 O O . GLY A 1 71 ? 8.313 -14.816 4.371 1.00 91.69 71 GLY A O 1
ATOM 563 N N . LYS A 1 72 ? 8.308 -13.918 2.315 1.00 94.06 72 LYS A N 1
ATOM 564 C CA . LYS A 1 72 ? 8.401 -12.512 2.750 1.00 94.06 72 LYS A CA 1
ATOM 565 C C . LYS A 1 72 ? 7.078 -11.768 2.516 1.00 94.06 72 LYS A C 1
ATOM 567 O O . LYS A 1 72 ? 6.463 -11.988 1.476 1.00 94.06 72 LYS A O 1
ATOM 572 N N . PRO A 1 73 ? 6.646 -10.863 3.418 1.00 94.56 73 PRO A N 1
ATOM 573 C CA . PRO A 1 73 ? 5.395 -10.118 3.249 1.00 94.56 73 PRO A CA 1
ATOM 574 C C . PRO A 1 73 ? 5.367 -9.229 2.000 1.00 94.56 73 PRO A C 1
ATOM 576 O O . PRO A 1 73 ? 6.338 -8.521 1.710 1.00 94.56 73 PRO A O 1
ATOM 579 N N . GLY A 1 74 ? 4.225 -9.210 1.315 1.00 95.19 74 GLY A N 1
ATOM 580 C CA . GLY A 1 74 ? 3.921 -8.342 0.180 1.00 95.19 74 GLY A CA 1
ATOM 581 C C . GLY A 1 74 ? 4.313 -8.924 -1.181 1.00 95.19 74 GLY A C 1
ATOM 582 O O . GLY A 1 74 ? 4.102 -10.105 -1.454 1.00 95.19 74 GLY A O 1
ATOM 583 N N . PHE A 1 75 ? 4.856 -8.074 -2.054 1.00 96.81 75 PHE A N 1
ATOM 584 C CA . PHE A 1 75 ? 5.146 -8.401 -3.453 1.00 96.81 75 PHE A CA 1
ATOM 585 C C . PHE A 1 75 ? 6.644 -8.429 -3.739 1.00 96.81 75 PHE A C 1
ATOM 587 O O . PHE A 1 75 ? 7.399 -7.600 -3.227 1.00 96.81 75 PHE A O 1
ATOM 594 N N . LYS A 1 76 ? 7.058 -9.276 -4.678 1.00 97.38 76 LYS A N 1
ATOM 595 C CA . LYS A 1 76 ? 8.279 -9.043 -5.449 1.00 97.38 76 LYS A CA 1
ATOM 596 C C . LYS A 1 76 ? 7.947 -8.136 -6.627 1.00 97.38 76 LYS A C 1
ATOM 598 O O . LYS A 1 76 ? 7.056 -8.441 -7.412 1.00 97.38 76 LYS A O 1
ATOM 603 N N . ALA A 1 77 ? 8.660 -7.022 -6.748 1.00 97.44 77 ALA A N 1
ATOM 604 C CA . ALA A 1 77 ? 8.556 -6.115 -7.882 1.00 97.44 77 ALA A CA 1
ATOM 605 C C . ALA A 1 77 ? 9.841 -6.162 -8.709 1.00 97.44 77 ALA A C 1
ATOM 607 O O . ALA A 1 77 ? 10.917 -5.856 -8.190 1.00 97.44 77 ALA A O 1
ATOM 608 N N . THR A 1 78 ? 9.725 -6.507 -9.987 1.00 98.19 78 THR A N 1
ATOM 609 C CA . THR A 1 78 ? 10.839 -6.551 -10.942 1.00 98.19 78 THR A CA 1
ATOM 610 C C . THR A 1 78 ? 10.613 -5.535 -12.054 1.00 98.19 78 THR A C 1
ATOM 612 O O . THR A 1 78 ? 9.498 -5.417 -12.558 1.00 98.19 78 THR A O 1
ATOM 615 N N . TYR A 1 79 ? 11.662 -4.802 -12.435 1.00 98.06 79 TYR A N 1
ATOM 616 C CA . TYR A 1 79 ? 11.582 -3.679 -13.372 1.00 98.06 79 TYR A CA 1
ATOM 617 C C . TYR A 1 79 ? 12.531 -3.835 -14.565 1.00 98.06 79 TYR A C 1
ATOM 619 O O . TYR A 1 79 ? 13.666 -4.284 -14.403 1.00 98.06 79 TYR A O 1
ATOM 627 N N . TRP A 1 80 ? 12.102 -3.370 -15.743 1.00 98.50 80 TRP A N 1
ATOM 628 C CA . TRP A 1 80 ? 12.902 -3.301 -16.972 1.00 98.50 80 TRP A CA 1
ATOM 629 C C . TRP A 1 80 ? 12.819 -1.908 -17.592 1.00 98.50 80 TRP A C 1
ATOM 631 O O . TRP A 1 80 ? 11.752 -1.309 -17.630 1.00 98.50 80 TRP A O 1
ATOM 641 N N . ASN A 1 81 ? 13.922 -1.416 -18.160 1.00 97.81 81 ASN A N 1
ATOM 642 C CA . ASN A 1 81 ? 14.000 -0.106 -18.829 1.00 97.81 81 ASN A CA 1
ATOM 643 C C . ASN A 1 81 ? 13.574 -0.145 -20.312 1.00 97.81 81 ASN A C 1
ATOM 645 O O . ASN A 1 81 ? 14.153 0.559 -21.153 1.00 97.81 81 ASN A O 1
ATOM 649 N N . ASN A 1 82 ? 12.588 -0.994 -20.595 1.00 97.81 82 ASN A N 1
ATOM 650 C CA . ASN A 1 82 ? 11.869 -1.152 -21.854 1.00 97.81 82 ASN A CA 1
ATOM 651 C C . ASN A 1 82 ? 10.418 -1.597 -21.546 1.00 97.81 82 ASN A C 1
ATOM 653 O O . ASN A 1 82 ? 10.180 -2.163 -20.471 1.00 97.81 82 ASN A O 1
ATOM 657 N N . PRO A 1 83 ? 9.449 -1.349 -22.442 1.00 96.69 83 PRO A N 1
ATOM 658 C CA . PRO A 1 83 ? 8.042 -1.686 -22.202 1.00 96.69 83 PRO A CA 1
ATOM 659 C C . PRO A 1 83 ? 7.740 -3.192 -22.287 1.00 96.69 83 PRO A C 1
ATOM 661 O O . PRO A 1 83 ? 6.770 -3.650 -21.687 1.00 96.69 83 PRO A O 1
ATOM 664 N N . ASP A 1 84 ? 8.582 -3.965 -22.973 1.00 97.12 84 ASP A N 1
ATOM 665 C CA . ASP A 1 84 ? 8.301 -5.358 -23.342 1.00 97.12 84 ASP A CA 1
ATOM 666 C C . ASP A 1 84 ? 8.841 -6.395 -22.335 1.00 97.12 84 ASP A C 1
ATOM 668 O O . ASP A 1 84 ? 8.604 -7.594 -22.483 1.00 97.12 84 ASP A O 1
ATOM 672 N N . ARG A 1 85 ? 9.520 -5.945 -21.267 1.00 96.88 85 ARG A N 1
ATOM 673 C CA . ARG A 1 85 ? 10.227 -6.783 -20.271 1.00 96.88 85 ARG A CA 1
ATOM 674 C C . ARG A 1 85 ? 11.305 -7.675 -20.892 1.00 96.88 85 ARG A C 1
ATOM 676 O O . ARG A 1 85 ? 11.560 -8.787 -20.433 1.00 96.88 85 ARG A O 1
ATOM 683 N N . GLU A 1 86 ? 11.950 -7.183 -21.941 1.00 97.12 86 GLU A N 1
ATOM 684 C CA . GLU A 1 86 ? 12.997 -7.914 -22.647 1.00 97.12 86 GLU A CA 1
ATOM 685 C C . GLU A 1 86 ? 14.355 -7.796 -21.952 1.00 97.12 86 GLU A C 1
ATOM 687 O O . GLU A 1 86 ? 14.709 -6.758 -21.379 1.00 97.12 86 GLU A O 1
ATOM 692 N N . GLY A 1 87 ? 15.151 -8.861 -22.065 1.00 96.25 87 GLY A N 1
ATOM 693 C CA . GLY A 1 87 ? 16.500 -8.921 -21.516 1.00 96.25 87 GLY A CA 1
ATOM 694 C C . GLY A 1 87 ? 16.537 -9.020 -19.990 1.00 96.25 87 GLY A C 1
ATOM 695 O O . GLY A 1 87 ? 15.601 -9.489 -19.341 1.00 96.25 87 GLY A O 1
ATOM 696 N N . GLN A 1 88 ? 17.669 -8.615 -19.414 1.00 97.31 88 GLN A N 1
ATOM 697 C CA . GLN A 1 88 ? 17.872 -8.668 -17.968 1.00 97.31 88 GLN A CA 1
ATOM 698 C C . GLN A 1 88 ? 17.116 -7.529 -17.268 1.00 97.31 88 GLN A C 1
ATOM 700 O O . GLN A 1 88 ? 17.173 -6.387 -17.739 1.00 97.31 88 GLN A O 1
ATOM 705 N N . PRO A 1 89 ? 16.436 -7.807 -16.141 1.00 97.94 89 PRO A N 1
ATOM 706 C CA . PRO A 1 89 ? 15.804 -6.766 -15.349 1.00 97.94 89 PRO A CA 1
ATOM 707 C C . PRO A 1 89 ? 16.850 -5.817 -14.761 1.00 97.94 89 PRO A C 1
ATOM 709 O O . PRO A 1 89 ? 17.974 -6.205 -14.448 1.00 97.94 89 PRO A O 1
ATOM 712 N N . VAL A 1 90 ? 16.444 -4.565 -14.574 1.00 97.81 90 VAL A N 1
ATOM 713 C CA . VAL A 1 90 ? 17.264 -3.509 -13.968 1.00 97.81 90 VAL A CA 1
ATOM 714 C C . VAL A 1 90 ? 17.411 -3.753 -12.471 1.00 97.81 90 VAL A C 1
ATOM 716 O O . VAL A 1 90 ? 18.506 -3.662 -11.924 1.00 97.81 90 VAL A O 1
ATOM 719 N N . VAL A 1 91 ? 16.296 -4.062 -11.807 1.00 98.00 91 VAL A N 1
ATOM 720 C CA . VAL A 1 91 ? 16.242 -4.285 -10.362 1.00 98.00 91 VAL A CA 1
ATOM 721 C C . VAL A 1 91 ? 15.040 -5.153 -10.003 1.00 98.00 91 VAL A C 1
ATOM 723 O O . VAL A 1 91 ? 13.998 -5.107 -10.661 1.00 98.00 91 VAL A O 1
ATOM 726 N N . SER A 1 92 ? 15.195 -5.952 -8.949 1.00 97.50 92 SER A N 1
ATOM 727 C CA . SER A 1 92 ? 14.101 -6.635 -8.257 1.00 97.50 92 SER A CA 1
ATOM 728 C C . SER A 1 92 ? 14.145 -6.279 -6.776 1.00 97.50 92 SER A C 1
ATOM 730 O O . SER A 1 92 ? 15.217 -6.314 -6.175 1.00 97.50 92 SER A O 1
ATOM 732 N N . GLN A 1 93 ? 12.999 -5.950 -6.186 1.00 95.94 93 GLN A N 1
ATOM 733 C CA . GLN A 1 93 ? 12.901 -5.579 -4.774 1.00 95.94 93 GLN A CA 1
ATOM 734 C C . GLN A 1 93 ? 11.646 -6.157 -4.121 1.00 95.94 93 GLN A C 1
ATOM 736 O O . GLN A 1 93 ? 10.624 -6.349 -4.779 1.00 95.94 93 GLN A O 1
ATOM 741 N N . GLN A 1 94 ? 11.722 -6.391 -2.812 1.00 96.06 94 GLN A N 1
ATOM 742 C CA . GLN A 1 94 ? 10.550 -6.711 -2.004 1.00 96.06 94 GLN A CA 1
ATOM 743 C C . GLN A 1 94 ? 9.796 -5.420 -1.675 1.00 96.06 94 GLN A C 1
ATOM 745 O O . GLN A 1 94 ? 10.388 -4.463 -1.174 1.00 96.06 94 GLN A O 1
ATOM 750 N N . ILE A 1 95 ? 8.489 -5.408 -1.908 1.00 94.56 95 ILE A N 1
ATOM 751 C CA . ILE A 1 95 ? 7.578 -4.347 -1.489 1.00 94.56 95 ILE A CA 1
ATOM 752 C C . ILE A 1 95 ? 6.694 -4.906 -0.376 1.00 94.56 95 ILE A C 1
ATOM 754 O O . ILE A 1 95 ? 5.812 -5.720 -0.631 1.00 94.56 95 ILE A O 1
ATOM 758 N N . SER A 1 96 ? 6.930 -4.454 0.855 1.00 92.44 96 SER A N 1
ATOM 759 C CA . SER A 1 96 ? 6.215 -4.892 2.064 1.00 92.44 96 SER A CA 1
ATOM 760 C C . SER A 1 96 ? 5.083 -3.954 2.498 1.00 92.44 96 SER A C 1
ATOM 762 O O . SER A 1 96 ? 4.485 -4.159 3.550 1.00 92.44 96 SER A O 1
ATOM 764 N N . SER A 1 97 ? 4.785 -2.921 1.709 1.00 87.81 97 SER A N 1
ATOM 765 C CA . SER A 1 97 ? 3.685 -1.981 1.935 1.00 87.81 97 SER A CA 1
ATOM 766 C C . SER A 1 97 ? 2.787 -1.882 0.703 1.00 87.81 97 SER A C 1
ATOM 768 O O . SER A 1 97 ? 3.182 -2.262 -0.399 1.00 87.81 97 SER A O 1
ATOM 770 N N . ALA A 1 98 ? 1.561 -1.380 0.878 1.00 83.75 98 ALA A N 1
ATOM 771 C CA . ALA A 1 98 ? 0.607 -1.240 -0.220 1.00 83.75 98 ALA A CA 1
ATOM 772 C C . ALA A 1 98 ? 1.226 -0.512 -1.429 1.00 83.75 98 ALA A C 1
ATOM 774 O O . ALA A 1 98 ? 1.927 0.492 -1.272 1.00 83.75 98 ALA A O 1
ATOM 775 N N . ILE A 1 99 ? 0.938 -0.997 -2.641 1.00 86.44 99 ILE A N 1
ATOM 776 C CA . ILE A 1 99 ? 1.484 -0.429 -3.878 1.00 86.44 99 ILE A CA 1
ATOM 777 C C . ILE A 1 99 ? 0.865 0.955 -4.109 1.00 86.44 99 ILE A C 1
ATOM 779 O O . ILE A 1 99 ? -0.224 1.095 -4.654 1.00 86.44 99 ILE A O 1
ATOM 783 N N . LYS A 1 100 ? 1.589 1.992 -3.683 1.00 84.12 100 LYS A N 1
ATOM 784 C CA . LYS A 1 100 ? 1.254 3.407 -3.880 1.00 84.12 100 LYS A CA 1
ATOM 785 C C . LYS A 1 100 ? 2.356 4.069 -4.703 1.00 84.12 100 LYS A C 1
ATOM 787 O O . LYS A 1 100 ? 3.180 4.813 -4.180 1.00 84.12 100 LYS A O 1
ATOM 792 N N . LYS A 1 101 ? 2.429 3.722 -5.988 1.00 85.88 101 LYS A N 1
ATOM 793 C CA . LYS A 1 101 ? 3.418 4.273 -6.924 1.00 85.88 101 LYS A CA 1
ATOM 794 C C . LYS A 1 101 ? 2.722 5.178 -7.935 1.00 85.88 101 LYS A C 1
ATOM 796 O O . LYS A 1 101 ? 1.635 4.863 -8.404 1.00 85.88 101 LYS A O 1
ATOM 801 N N . THR A 1 102 ? 3.359 6.296 -8.260 1.00 84.75 102 THR A N 1
ATOM 802 C CA . THR A 1 102 ? 2.884 7.254 -9.259 1.00 84.75 102 THR A CA 1
ATOM 803 C C . THR A 1 102 ? 4.056 7.698 -10.118 1.00 84.75 102 THR A C 1
ATOM 805 O O . THR A 1 102 ? 5.163 7.866 -9.613 1.00 84.75 102 THR A O 1
ATOM 808 N N . THR A 1 103 ? 3.821 7.865 -11.416 1.00 82.75 103 THR A N 1
ATOM 809 C CA . THR A 1 103 ? 4.785 8.478 -12.342 1.00 82.75 103 THR A CA 1
ATOM 810 C C . THR A 1 103 ? 4.763 10.008 -12.257 1.00 82.75 103 THR A C 1
ATOM 812 O O . THR A 1 103 ? 5.649 10.676 -12.791 1.00 82.75 103 THR A O 1
ATOM 815 N N . ALA A 1 104 ? 3.783 10.587 -11.553 1.00 79.50 104 ALA A N 1
ATOM 816 C CA . ALA A 1 104 ? 3.762 12.011 -11.255 1.00 79.50 104 ALA A CA 1
ATOM 817 C C . ALA A 1 104 ? 4.893 12.381 -10.278 1.00 79.50 104 ALA A C 1
ATOM 819 O O . ALA A 1 104 ? 5.182 11.649 -9.336 1.00 79.50 104 ALA A O 1
ATOM 820 N N . GLY A 1 105 ? 5.519 13.541 -10.485 1.00 78.56 105 GLY A N 1
ATOM 821 C CA . GLY A 1 105 ? 6.596 14.036 -9.617 1.00 78.56 105 GLY A CA 1
ATOM 822 C C . GLY A 1 105 ? 8.007 13.573 -9.993 1.00 78.56 105 GLY A C 1
ATOM 823 O O . GLY A 1 105 ? 8.941 13.903 -9.270 1.00 78.56 105 GLY A O 1
ATOM 824 N N . GLN A 1 106 ? 8.177 12.864 -11.121 1.00 80.50 106 GLN A N 1
ATOM 825 C CA . GLN A 1 106 ? 9.487 12.501 -11.691 1.00 80.50 106 GLN A CA 1
ATOM 826 C C . GLN A 1 106 ? 10.413 11.739 -10.723 1.00 80.50 106 GLN A C 1
ATOM 828 O O . GLN A 1 106 ? 11.633 11.897 -10.759 1.00 80.50 106 GLN A O 1
ATOM 833 N N . HIS A 1 107 ? 9.840 10.895 -9.863 1.00 84.12 107 HIS A N 1
ATOM 834 C CA . H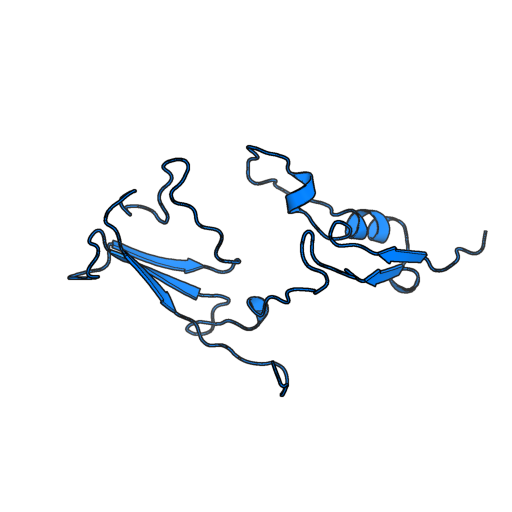IS A 1 107 ? 10.603 10.017 -8.981 1.00 84.12 107 HIS A CA 1
ATOM 835 C C . HIS A 1 107 ? 10.628 8.586 -9.525 1.00 84.12 107 HIS A C 1
ATOM 837 O O . HIS A 1 107 ? 9.614 8.068 -9.994 1.00 84.12 107 HIS A O 1
ATOM 843 N N . GLU A 1 108 ? 11.791 7.943 -9.462 1.00 89.69 108 GLU A N 1
ATOM 844 C CA . GLU A 1 108 ? 11.959 6.566 -9.921 1.00 89.69 108 GLU A CA 1
ATOM 845 C C . GLU A 1 108 ? 11.181 5.574 -9.036 1.00 89.69 108 GLU A C 1
ATOM 847 O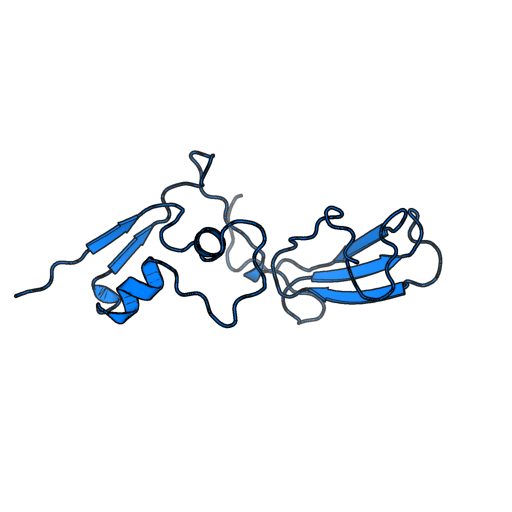 O . GLU A 1 108 ? 11.027 5.754 -7.827 1.00 89.69 108 GLU A O 1
ATOM 852 N N . PHE A 1 109 ? 10.666 4.494 -9.631 1.00 92.44 109 PHE A N 1
ATOM 853 C CA . PHE A 1 109 ? 9.920 3.476 -8.873 1.00 92.44 109 PHE A CA 1
ATOM 854 C C . PHE A 1 109 ? 10.849 2.619 -8.001 1.00 92.44 109 PHE A C 1
ATOM 856 O O . PHE A 1 109 ? 10.427 2.137 -6.939 1.00 92.44 109 PHE A O 1
ATOM 863 N N . ALA A 1 110 ? 12.089 2.454 -8.462 1.00 93.62 110 ALA A N 1
ATOM 864 C CA . ALA A 1 110 ? 13.214 1.798 -7.815 1.00 93.62 110 ALA A CA 1
ATOM 865 C C . ALA A 1 110 ? 14.517 2.350 -8.416 1.00 93.62 110 ALA A C 1
ATOM 867 O O . ALA A 1 110 ? 14.498 2.883 -9.526 1.00 93.62 110 ALA A O 1
ATOM 868 N N . SER A 1 111 ? 15.636 2.191 -7.707 1.00 94.12 111 SER A N 1
ATOM 869 C CA . SER A 1 111 ? 16.924 2.733 -8.150 1.00 94.12 111 SER A CA 1
ATOM 870 C C . SER A 1 111 ? 17.327 2.219 -9.534 1.00 94.12 111 SER A C 1
ATOM 872 O O . SER A 1 111 ? 17.380 1.009 -9.764 1.00 94.12 111 SER A O 1
ATOM 874 N N . GLY A 1 112 ? 17.596 3.144 -10.458 1.00 94.50 112 GLY A N 1
ATOM 875 C CA . GLY A 1 112 ? 18.042 2.849 -11.823 1.00 94.50 112 GLY A CA 1
ATOM 876 C C . GLY A 1 112 ? 16.913 2.621 -12.834 1.00 94.50 112 GLY A C 1
ATOM 877 O O . GLY A 1 112 ? 17.185 2.421 -14.024 1.00 94.50 112 GLY A O 1
ATOM 878 N N . VAL A 1 113 ? 15.651 2.664 -12.401 1.00 96.44 113 VAL A N 1
ATOM 879 C CA . VAL A 1 113 ? 14.488 2.563 -13.291 1.00 96.44 113 VAL A CA 1
ATOM 880 C C . VAL A 1 113 ? 14.234 3.921 -13.949 1.00 96.44 113 VAL A C 1
ATOM 882 O O . VAL A 1 113 ? 14.156 4.948 -13.279 1.00 96.44 113 VAL A O 1
ATOM 885 N N . LYS A 1 114 ? 14.095 3.937 -15.279 1.00 95.25 114 LYS A N 1
ATOM 886 C CA . LYS A 1 114 ? 13.741 5.139 -16.046 1.00 95.25 114 LYS A CA 1
ATOM 887 C C . LYS A 1 114 ? 12.388 5.680 -15.586 1.00 95.25 114 LYS A C 1
ATOM 889 O O . LYS A 1 114 ? 11.508 4.925 -15.194 1.00 95.25 114 LYS A O 1
ATOM 894 N N . LEU A 1 115 ? 12.198 6.988 -15.723 1.00 93.62 115 LEU A N 1
ATOM 895 C CA . LEU A 1 115 ? 10.923 7.635 -15.401 1.00 93.62 115 LEU A CA 1
ATOM 896 C C . LEU A 1 115 ? 9.801 7.263 -16.382 1.00 93.62 115 LEU A C 1
ATOM 898 O O . LEU A 1 115 ? 8.628 7.287 -16.021 1.00 93.62 115 LEU A O 1
ATOM 902 N N . GLU A 1 116 ? 10.165 6.901 -17.612 1.00 93.75 116 GLU A N 1
ATOM 903 C CA . GLU A 1 116 ? 9.242 6.581 -18.698 1.00 93.75 116 GLU A CA 1
ATOM 904 C C . GLU A 1 116 ? 9.764 5.402 -19.526 1.00 93.75 116 GLU A C 1
ATOM 906 O O . GLU A 1 116 ? 10.962 5.097 -19.527 1.00 93.75 116 GLU A O 1
ATOM 911 N N . GLY A 1 117 ? 8.856 4.734 -20.245 1.00 94.81 117 GLY A N 1
ATOM 912 C CA . GLY A 1 117 ? 9.200 3.620 -21.135 1.00 94.81 117 GLY A CA 1
ATOM 913 C C . GLY A 1 117 ? 9.774 2.397 -20.413 1.00 94.81 117 GLY A C 1
ATOM 914 O O . GLY A 1 117 ? 10.490 1.606 -21.026 1.00 94.81 117 GLY A O 1
ATOM 915 N N . PHE A 1 118 ? 9.500 2.263 -19.114 1.00 96.50 118 PHE A N 1
ATOM 916 C CA . PHE A 1 118 ? 9.836 1.091 -18.317 1.00 96.50 118 PHE A CA 1
ATOM 917 C C . PHE A 1 118 ? 8.610 0.182 -18.167 1.00 96.50 118 PHE A C 1
ATOM 919 O O . PHE A 1 118 ? 7.474 0.590 -18.407 1.00 96.50 118 PHE A O 1
ATOM 926 N N . SER A 1 119 ? 8.842 -1.047 -17.728 1.00 97.12 119 SER A N 1
ATOM 927 C CA . SER A 1 119 ? 7.799 -2.001 -17.358 1.00 97.12 119 SER A CA 1
ATOM 928 C C . SER A 1 119 ? 8.093 -2.605 -15.989 1.00 97.12 119 SER A C 1
ATOM 930 O O . SER A 1 119 ? 9.239 -2.621 -15.531 1.00 97.12 119 SER A O 1
ATOM 932 N N . ALA A 1 120 ? 7.044 -3.076 -15.316 1.00 96.50 120 ALA A N 1
ATOM 933 C CA . ALA A 1 120 ? 7.136 -3.703 -14.006 1.00 96.50 120 ALA A CA 1
ATOM 934 C C . ALA A 1 120 ? 6.294 -4.982 -13.952 1.00 96.50 120 ALA A C 1
ATOM 936 O O . ALA A 1 120 ? 5.221 -5.055 -14.551 1.00 96.50 120 ALA A O 1
ATOM 937 N N . LEU A 1 121 ? 6.773 -5.974 -13.207 1.00 97.06 121 LEU A N 1
ATOM 938 C CA . LEU A 1 121 ? 6.035 -7.176 -12.834 1.00 97.06 121 LEU A CA 1
ATOM 939 C C . LEU A 1 121 ? 5.953 -7.227 -11.306 1.00 97.06 121 LEU A C 1
ATOM 941 O O . LEU A 1 121 ? 6.985 -7.154 -10.642 1.00 97.06 121 LEU A O 1
ATOM 945 N N . PHE A 1 122 ? 4.736 -7.331 -10.774 1.00 96.50 122 PHE A N 1
ATOM 946 C CA . PHE A 1 122 ? 4.473 -7.496 -9.346 1.00 96.50 122 PHE A CA 1
ATOM 947 C C . PHE A 1 122 ? 3.941 -8.906 -9.110 1.00 96.50 122 PHE A C 1
ATOM 949 O O . PHE A 1 122 ? 2.900 -9.271 -9.652 1.00 96.50 122 PHE A O 1
ATOM 956 N N . GLU A 1 123 ? 4.660 -9.687 -8.314 1.00 97.00 123 GLU A N 1
ATOM 957 C CA . GLU A 1 123 ? 4.366 -11.095 -8.048 1.00 97.00 123 GLU A CA 1
ATOM 958 C C . GLU A 1 123 ? 4.124 -11.295 -6.555 1.00 97.00 123 GLU A C 1
ATOM 960 O O . GLU A 1 123 ? 4.820 -10.717 -5.717 1.00 97.00 123 GLU A O 1
ATOM 965 N N . THR A 1 124 ? 3.124 -12.105 -6.222 1.00 96.94 124 THR A N 1
ATOM 966 C CA . THR A 1 124 ? 2.793 -12.477 -4.847 1.00 96.94 124 THR A CA 1
ATOM 967 C C . THR A 1 124 ? 1.964 -13.760 -4.837 1.00 96.94 124 THR A C 1
ATOM 969 O O . THR A 1 124 ? 1.397 -14.156 -5.856 1.00 96.94 124 THR A O 1
ATOM 972 N N . GLU A 1 125 ? 1.881 -14.379 -3.675 1.00 95.88 125 GLU A N 1
ATOM 973 C CA . GLU A 1 125 ? 1.003 -15.479 -3.319 1.00 95.88 125 GLU A CA 1
ATOM 974 C C . GLU A 1 125 ? 0.009 -14.952 -2.283 1.00 95.88 125 GLU A C 1
ATOM 976 O O . GLU A 1 125 ? 0.385 -14.339 -1.284 1.00 95.88 125 GLU A O 1
ATOM 981 N N . PHE A 1 126 ? -1.279 -15.170 -2.530 1.00 93.75 126 PHE A N 1
ATOM 982 C CA . PHE A 1 126 ? -2.329 -14.843 -1.575 1.00 93.75 126 PHE A CA 1
ATOM 983 C C . PHE A 1 126 ? -2.626 -16.068 -0.711 1.00 93.75 126 PHE A C 1
ATOM 985 O O . PHE A 1 126 ? -2.993 -17.123 -1.235 1.00 93.75 126 PHE A O 1
ATOM 992 N N . VAL A 1 127 ? -2.477 -15.920 0.605 1.00 88.81 127 VAL A N 1
ATOM 993 C CA . VAL A 1 127 ? -2.741 -16.973 1.590 1.00 88.81 127 VAL A CA 1
ATOM 994 C C . VAL A 1 127 ? -3.939 -16.556 2.447 1.00 88.81 127 VAL A C 1
ATOM 996 O O . VAL A 1 127 ? -3.761 -15.825 3.423 1.00 88.81 127 VAL A O 1
ATOM 999 N N . PRO A 1 128 ? -5.163 -16.993 2.100 1.00 88.69 128 PRO A N 1
ATOM 1000 C CA . PRO A 1 128 ? -6.358 -16.599 2.832 1.00 88.69 128 PRO A CA 1
ATOM 1001 C C . PRO A 1 128 ? -6.366 -17.166 4.255 1.00 88.69 128 PRO A C 1
ATOM 1003 O O . PRO A 1 128 ? -6.068 -18.341 4.471 1.00 88.69 128 PRO A O 1
ATOM 1006 N N . GLU A 1 129 ? -6.777 -16.354 5.229 1.00 88.62 129 GLU A N 1
ATOM 1007 C CA . GLU A 1 129 ? -6.905 -16.790 6.632 1.00 88.62 129 GLU A CA 1
ATOM 1008 C C . GLU A 1 129 ? -8.176 -17.616 6.891 1.00 88.62 129 GLU A C 1
ATOM 1010 O O . GLU A 1 129 ? -8.256 -18.380 7.855 1.00 88.62 129 GLU A O 1
ATOM 1015 N N . LYS A 1 130 ? -9.188 -17.456 6.036 1.00 89.50 130 LYS A N 1
ATOM 1016 C CA . LYS A 1 130 ? -10.499 -18.101 6.150 1.00 89.50 130 LYS A CA 1
ATOM 1017 C C . LYS A 1 130 ? -11.100 -18.339 4.767 1.00 89.50 130 LYS A C 1
ATOM 1019 O O . LYS A 1 130 ? -10.750 -17.672 3.799 1.00 89.50 130 LYS A O 1
ATOM 1024 N N . THR A 1 131 ? -12.039 -19.274 4.688 1.00 91.12 131 THR A N 1
ATOM 1025 C CA . THR A 1 131 ? -12.895 -19.437 3.507 1.00 91.12 131 THR A CA 1
ATOM 1026 C C . THR A 1 131 ? -14.012 -18.398 3.545 1.00 91.12 131 THR A C 1
ATOM 1028 O O . THR A 1 131 ? -14.740 -18.326 4.535 1.00 91.12 131 THR A O 1
ATOM 1031 N N . GLU A 1 132 ? -14.164 -17.620 2.476 1.00 86.69 132 GLU A N 1
ATOM 1032 C CA . GLU A 1 132 ? -15.255 -16.657 2.302 1.00 86.69 132 GLU A CA 1
ATOM 1033 C C . GLU A 1 132 ? -15.613 -16.472 0.819 1.00 86.69 132 GLU A C 1
ATOM 1035 O O . GLU A 1 132 ? -14.838 -16.857 -0.059 1.00 86.69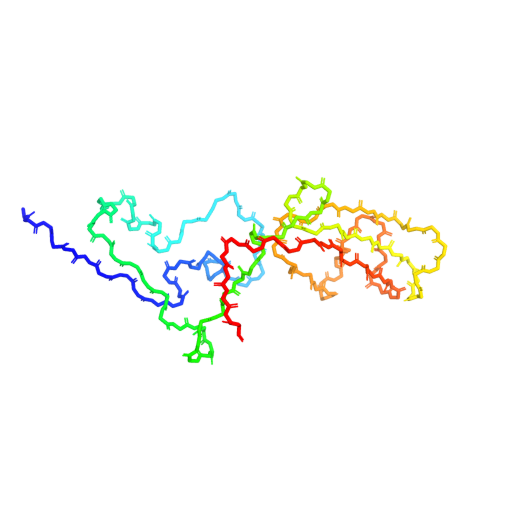 132 GLU A O 1
ATOM 1040 N N . GLU A 1 133 ? -16.795 -15.912 0.554 1.00 82.06 133 GLU A N 1
ATOM 1041 C CA . GLU A 1 133 ? -17.163 -15.382 -0.763 1.00 82.06 133 GLU A CA 1
ATOM 1042 C C . GLU A 1 133 ? -16.841 -13.882 -0.797 1.00 82.06 133 GLU A C 1
ATOM 1044 O O . GLU A 1 133 ? -17.156 -13.172 0.160 1.00 82.06 133 GLU A O 1
ATOM 1049 N N . LEU A 1 134 ? -16.197 -13.436 -1.881 1.00 71.88 134 LEU A N 1
ATOM 1050 C CA . LEU A 1 134 ? -15.803 -12.043 -2.127 1.00 71.88 134 LEU A CA 1
ATOM 1051 C C . LEU A 1 134 ? -16.851 -11.293 -2.953 1.00 71.88 134 LEU A C 1
ATOM 1053 O O . LEU A 1 134 ? -17.350 -11.891 -3.935 1.00 71.88 134 LEU A O 1
#

Radius of gyration: 19.79 Å; chains: 1; bounding box: 39×37×61 Å